Protein AF-A0A7K2M868-F1 (afdb_monomer)

Structure (mmCIF, N/CA/C/O backbone):
data_AF-A0A7K2M868-F1
#
_entry.id   AF-A0A7K2M868-F1
#
loop_
_atom_site.group_PDB
_atom_site.id
_atom_site.type_symbol
_atom_site.label_atom_id
_atom_site.label_alt_id
_atom_site.label_comp_id
_atom_site.label_asym_id
_atom_site.label_entity_id
_atom_site.label_seq_id
_atom_site.pdbx_PDB_ins_code
_atom_site.Cartn_x
_atom_site.Cartn_y
_atom_site.Cartn_z
_atom_site.occupancy
_atom_site.B_iso_or_equiv
_atom_site.auth_seq_id
_atom_site.auth_comp_id
_atom_site.auth_asym_id
_atom_site.auth_atom_id
_atom_site.pdbx_PDB_model_num
ATOM 1 N N . MET A 1 1 ? -12.057 3.511 -2.317 1.00 93.25 1 MET A N 1
ATOM 2 C CA . MET A 1 1 ? -11.002 4.529 -2.096 1.00 93.25 1 MET A CA 1
ATOM 3 C C . MET A 1 1 ? -10.159 4.745 -3.357 1.00 93.25 1 MET A C 1
ATOM 5 O O . MET A 1 1 ? -10.372 4.050 -4.340 1.00 93.25 1 MET A O 1
ATOM 9 N N . ARG A 1 2 ? -9.236 5.723 -3.380 1.00 95.31 2 ARG A N 1
ATOM 10 C CA . ARG A 1 2 ? -8.207 5.829 -4.441 1.00 95.31 2 ARG A CA 1
ATOM 11 C C . ARG A 1 2 ? -6.924 5.140 -3.981 1.00 95.31 2 ARG A C 1
ATOM 13 O O . ARG A 1 2 ? -6.560 5.336 -2.825 1.00 95.31 2 ARG A O 1
ATOM 20 N N . ALA A 1 3 ? -6.250 4.414 -4.864 1.00 96.62 3 ALA A N 1
ATOM 21 C CA . ALA A 1 3 ? -5.005 3.710 -4.561 1.00 96.62 3 ALA A CA 1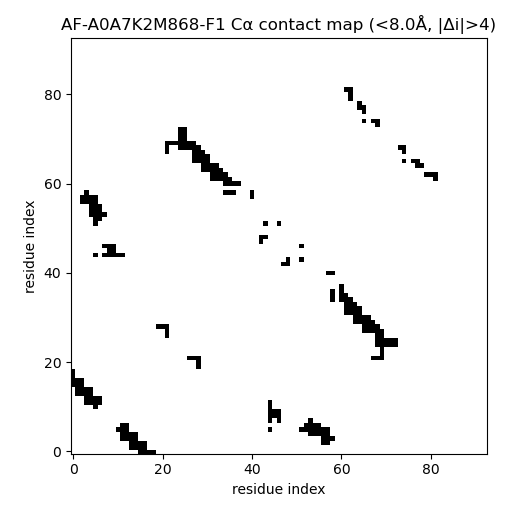
ATOM 22 C C . ALA A 1 3 ? -4.053 3.719 -5.767 1.00 96.62 3 ALA A C 1
ATOM 24 O O . ALA A 1 3 ? -4.505 3.849 -6.902 1.00 96.62 3 ALA A O 1
ATOM 25 N N . LEU A 1 4 ? -2.747 3.605 -5.510 1.00 97.25 4 LEU A N 1
ATOM 26 C CA . LEU A 1 4 ? -1.740 3.388 -6.548 1.00 97.25 4 LEU A CA 1
ATOM 27 C C . LEU A 1 4 ? -1.758 1.907 -6.934 1.00 97.25 4 LEU A C 1
ATOM 29 O O . LEU A 1 4 ? -1.502 1.064 -6.076 1.00 97.25 4 LEU A O 1
ATOM 33 N N . THR A 1 5 ? -2.064 1.608 -8.191 1.00 97.56 5 THR A N 1
ATOM 34 C CA . THR A 1 5 ? -2.171 0.252 -8.731 1.00 97.56 5 THR A CA 1
ATOM 35 C C . THR A 1 5 ? -1.004 -0.069 -9.655 1.00 97.56 5 THR A C 1
ATOM 37 O O . THR A 1 5 ? -0.499 0.802 -10.370 1.00 97.56 5 THR A O 1
ATOM 40 N N . TRP A 1 6 ? -0.574 -1.329 -9.641 1.00 97.31 6 TRP A N 1
ATOM 41 C CA . TRP A 1 6 ? 0.379 -1.881 -10.594 1.00 97.31 6 TRP A CA 1
ATOM 42 C C . TRP A 1 6 ? -0.363 -2.449 -11.802 1.00 97.31 6 TRP A C 1
ATOM 44 O O . TRP A 1 6 ? -1.225 -3.310 -11.656 1.00 97.31 6 TRP A O 1
ATOM 54 N N . ASN A 1 7 ? -0.017 -1.997 -13.004 1.00 97.00 7 ASN A N 1
ATOM 55 C CA . ASN A 1 7 ? -0.661 -2.405 -14.256 1.00 97.00 7 ASN A CA 1
ATOM 56 C C . ASN A 1 7 ? 0.275 -3.163 -15.207 1.00 97.00 7 ASN A C 1
ATOM 58 O O . ASN A 1 7 ? -0.122 -3.570 -16.305 1.00 97.00 7 ASN A O 1
ATOM 62 N N . GLY A 1 8 ? 1.512 -3.382 -14.781 1.00 95.44 8 GLY A N 1
ATOM 63 C CA . GLY A 1 8 ? 2.562 -3.998 -15.570 1.00 95.44 8 GLY A CA 1
ATOM 64 C C . GLY A 1 8 ? 3.916 -3.398 -15.226 1.00 95.44 8 GLY A C 1
ATOM 65 O O . GLY A 1 8 ? 4.025 -2.449 -14.449 1.00 95.44 8 GLY A O 1
ATOM 66 N N . VAL A 1 9 ? 4.969 -3.954 -15.820 1.00 96.38 9 VAL A N 1
ATOM 67 C CA . VAL A 1 9 ? 6.337 -3.463 -15.616 1.00 96.38 9 VAL A CA 1
ATOM 68 C C . VAL A 1 9 ? 6.413 -1.977 -15.974 1.00 96.38 9 VAL A C 1
ATOM 70 O O . VAL A 1 9 ? 6.140 -1.600 -17.111 1.00 96.38 9 VAL A O 1
ATOM 73 N N . ASN A 1 10 ? 6.811 -1.153 -15.001 1.00 96.00 10 ASN A N 1
ATOM 74 C CA . ASN A 1 10 ? 6.878 0.311 -15.094 1.00 96.00 10 ASN A CA 1
ATOM 75 C C . ASN A 1 10 ? 5.547 1.022 -15.418 1.00 96.00 10 ASN A C 1
ATOM 77 O O . ASN A 1 10 ? 5.570 2.182 -15.826 1.00 96.00 10 ASN A O 1
ATOM 81 N N . ASP A 1 11 ? 4.403 0.366 -15.215 1.00 97.38 11 ASP A N 1
ATOM 82 C CA . ASP A 1 11 ? 3.075 0.949 -15.414 1.00 97.38 11 ASP A CA 1
ATOM 83 C C . ASP A 1 11 ? 2.339 1.046 -14.073 1.00 97.38 11 ASP A C 1
ATOM 85 O O . ASP A 1 11 ? 1.918 0.040 -13.495 1.00 97.38 11 ASP A O 1
ATOM 89 N N . LEU A 1 12 ? 2.214 2.276 -13.570 1.00 97.00 12 LEU A N 1
ATOM 90 C CA . LEU A 1 12 ? 1.508 2.596 -12.336 1.00 97.00 12 LEU A CA 1
ATOM 91 C C . LEU A 1 12 ? 0.432 3.639 -12.608 1.00 97.00 12 LEU A C 1
ATOM 93 O O . LEU A 1 12 ? 0.693 4.656 -13.252 1.00 97.00 12 LEU A O 1
ATOM 97 N N . THR A 1 13 ? -0.761 3.439 -12.058 1.00 97.38 13 THR A N 1
ATOM 98 C CA . THR A 1 13 ? -1.865 4.401 -12.180 1.00 97.38 13 THR A CA 1
ATOM 99 C C . THR A 1 13 ? -2.546 4.603 -10.831 1.00 97.38 13 THR A C 1
ATOM 101 O O . THR A 1 13 ? -2.495 3.749 -9.956 1.00 97.38 13 THR A O 1
ATOM 104 N N . VAL A 1 14 ? -3.155 5.770 -10.613 1.00 97.50 14 VAL A N 1
ATOM 105 C CA . VAL A 1 14 ? -4.028 5.975 -9.451 1.00 97.50 14 VAL A CA 1
ATOM 106 C C . VAL A 1 14 ? -5.457 5.654 -9.857 1.00 97.50 14 VAL A C 1
ATOM 108 O O . VAL A 1 14 ? -6.066 6.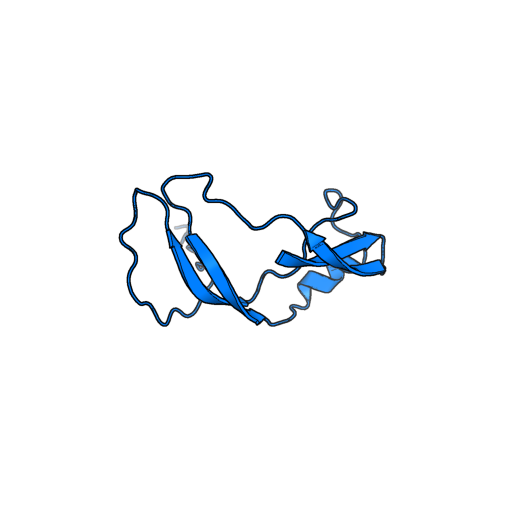388 -10.636 1.00 97.50 14 VAL A O 1
ATOM 111 N N . GLU A 1 15 ? -6.008 4.588 -9.292 1.00 97.06 15 GLU A N 1
ATOM 112 C CA . GLU A 1 15 ? -7.329 4.065 -9.638 1.00 97.06 15 GLU A CA 1
ATOM 113 C C . GLU A 1 15 ? -8.296 4.121 -8.452 1.00 97.06 15 GLU A C 1
ATOM 115 O O . GLU A 1 15 ? -7.900 4.301 -7.296 1.00 97.06 15 GLU A O 1
ATOM 120 N N . ARG A 1 16 ? -9.599 3.993 -8.735 1.00 97.19 16 ARG A N 1
ATOM 121 C CA . ARG A 1 16 ? -10.609 3.764 -7.694 1.00 97.19 16 ARG A CA 1
ATOM 122 C C . ARG A 1 16 ? -10.736 2.266 -7.44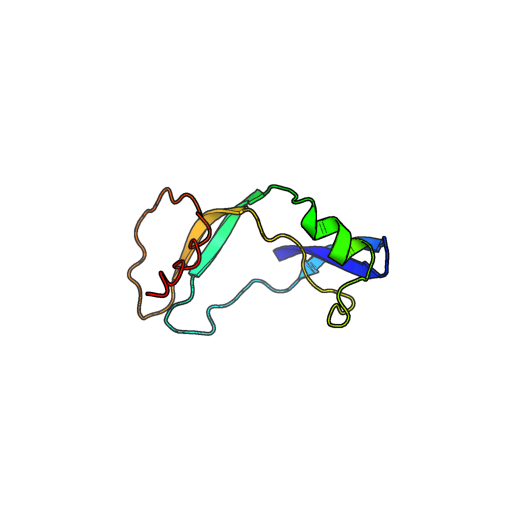8 1.00 97.19 16 ARG A C 1
ATOM 124 O O . ARG A 1 16 ? -11.128 1.533 -8.344 1.00 97.19 16 ARG A O 1
ATOM 131 N N . VAL A 1 17 ? -10.497 1.861 -6.210 1.00 94.56 17 VAL A N 1
ATOM 132 C CA . VAL A 1 17 ? -10.666 0.488 -5.719 1.00 94.56 17 VAL A CA 1
ATOM 133 C C . VAL A 1 17 ? -11.754 0.454 -4.638 1.00 94.56 17 VAL A C 1
ATOM 135 O O . VAL A 1 17 ? -12.084 1.514 -4.088 1.00 94.56 17 VAL A O 1
ATOM 138 N N . PRO A 1 18 ? -12.342 -0.709 -4.309 1.00 95.38 18 PRO A N 1
ATOM 139 C CA . PRO A 1 18 ? -13.258 -0.832 -3.175 1.00 95.38 18 PRO A CA 1
ATOM 140 C C . PRO A 1 18 ? -12.643 -0.308 -1.869 1.00 95.38 18 PRO A C 1
ATOM 142 O O . PRO A 1 18 ? -11.423 -0.303 -1.698 1.00 95.38 18 PRO A O 1
ATOM 145 N N . ASP A 1 19 ? -13.477 0.189 -0.959 1.00 94.00 19 ASP A N 1
ATOM 146 C CA . ASP A 1 19 ? -13.006 0.525 0.387 1.00 94.00 19 ASP A CA 1
ATOM 147 C C . ASP A 1 19 ? -12.646 -0.763 1.154 1.00 94.00 19 ASP A C 1
ATOM 149 O O . ASP A 1 19 ? -13.313 -1.785 0.963 1.00 94.00 19 ASP A O 1
ATOM 153 N N . PRO A 1 20 ? -11.590 -0.745 1.990 1.00 94.31 20 PRO A N 1
ATOM 154 C CA . PRO A 1 20 ? -11.196 -1.912 2.767 1.00 94.31 20 PRO A CA 1
ATOM 155 C C . PRO A 1 20 ? -12.287 -2.270 3.776 1.00 94.31 20 PRO A C 1
ATOM 157 O O . PRO A 1 20 ? -13.020 -1.406 4.256 1.00 94.31 20 PRO A O 1
ATOM 160 N N . GLN A 1 21 ? -12.366 -3.550 4.119 1.00 94.81 21 GLN A N 1
ATOM 161 C CA . GLN A 1 21 ? -13.306 -4.076 5.103 1.00 94.81 21 GLN A CA 1
ATOM 162 C C . GLN A 1 21 ? -12.547 -4.897 6.141 1.00 94.81 21 GLN A C 1
ATOM 164 O O . GLN A 1 21 ? -11.530 -5.516 5.828 1.00 94.81 21 GLN A O 1
ATOM 169 N N . ILE A 1 22 ? -13.043 -4.911 7.377 1.00 93.75 22 ILE A N 1
ATOM 170 C CA . ILE A 1 22 ? -12.535 -5.808 8.413 1.00 93.75 22 ILE A CA 1
ATOM 171 C C . ILE A 1 22 ? -12.900 -7.244 8.029 1.00 93.75 22 ILE A C 1
ATOM 173 O O . ILE A 1 22 ? -14.079 -7.583 7.928 1.00 93.75 22 ILE A O 1
ATOM 177 N N . ILE A 1 23 ? -11.891 -8.095 7.839 1.00 95.00 23 ILE A N 1
ATOM 178 C CA . ILE A 1 23 ? -12.085 -9.514 7.506 1.00 95.00 23 ILE A CA 1
ATOM 179 C C . ILE A 1 23 ? -11.949 -10.355 8.775 1.00 95.00 23 ILE A C 1
ATOM 181 O O . ILE A 1 23 ? -12.783 -11.213 9.068 1.00 95.00 23 ILE A O 1
ATOM 185 N N . ASN A 1 24 ? -10.913 -10.082 9.567 1.00 94.75 24 ASN A N 1
ATOM 186 C CA . ASN A 1 24 ? -10.601 -10.811 10.785 1.00 94.75 24 ASN A CA 1
ATOM 187 C C . ASN A 1 24 ? -10.855 -9.954 12.020 1.00 94.75 24 ASN A C 1
ATOM 189 O O . ASN A 1 24 ? -10.719 -8.733 12.028 1.00 94.75 24 ASN A O 1
ATOM 193 N N . ARG A 1 25 ? -11.135 -10.617 13.144 1.00 92.44 25 ARG A N 1
ATOM 194 C CA . ARG A 1 25 ? -11.438 -9.938 14.415 1.00 92.44 25 ARG A CA 1
ATOM 195 C C . ARG A 1 25 ? -10.300 -9.057 14.939 1.00 92.44 25 ARG A C 1
ATOM 197 O O . ARG A 1 25 ? -10.556 -8.234 15.815 1.00 92.44 25 ARG A O 1
ATOM 204 N N . GLN A 1 26 ? -9.068 -9.265 14.478 1.00 92.56 26 GLN A N 1
ATOM 205 C CA . GLN A 1 26 ? -7.867 -8.562 14.944 1.00 92.56 26 GLN A CA 1
ATOM 206 C C . GLN A 1 26 ? -7.420 -7.425 14.020 1.00 92.56 26 GLN A C 1
ATOM 208 O O . GLN A 1 26 ? -6.470 -6.728 14.381 1.00 92.56 26 GLN A O 1
ATOM 213 N N . ASP A 1 27 ? -8.079 -7.251 12.873 1.00 92.81 27 ASP A N 1
ATOM 214 C CA . ASP A 1 27 ? -7.691 -6.273 11.860 1.00 92.81 27 ASP A CA 1
ATOM 215 C C . ASP A 1 27 ? -7.954 -4.838 12.331 1.00 92.81 27 ASP A C 1
ATOM 217 O O . ASP A 1 27 ? -8.719 -4.584 13.268 1.00 92.81 27 ASP A O 1
ATOM 221 N N . ALA A 1 28 ? -7.326 -3.889 11.646 1.00 93.06 28 ALA A N 1
ATOM 222 C CA . ALA A 1 28 ? -7.629 -2.474 11.760 1.00 93.06 28 ALA A CA 1
ATOM 223 C C . ALA A 1 28 ? -7.595 -1.833 10.372 1.00 93.06 28 ALA A C 1
ATOM 225 O O . ALA A 1 28 ? -6.718 -2.137 9.562 1.00 93.06 28 ALA A O 1
ATOM 226 N N . ILE A 1 29 ? -8.529 -0.920 10.120 1.00 94.50 29 ILE A N 1
ATOM 227 C CA . ILE A 1 29 ? -8.516 -0.053 8.944 1.00 94.50 29 ILE A CA 1
ATOM 228 C C . ILE A 1 29 ? -7.884 1.272 9.351 1.00 94.50 29 ILE A C 1
ATOM 230 O O . ILE A 1 29 ? -8.305 1.913 10.316 1.00 94.50 29 ILE A O 1
ATOM 234 N N . VAL A 1 30 ? -6.880 1.695 8.585 1.00 94.25 30 VAL A N 1
ATOM 235 C CA . VAL A 1 30 ? -6.148 2.944 8.804 1.00 94.25 30 VAL A CA 1
ATOM 236 C C . VAL A 1 30 ? -6.512 3.945 7.715 1.00 94.25 30 VAL A C 1
ATOM 238 O O . VAL A 1 30 ? -6.356 3.673 6.524 1.00 94.25 30 VAL A O 1
ATOM 241 N N . LYS A 1 31 ? -6.933 5.148 8.112 1.00 94.75 31 LYS A N 1
ATOM 242 C CA . LYS A 1 31 ? -7.025 6.297 7.212 1.00 94.75 31 LYS A CA 1
ATOM 243 C C . LYS A 1 31 ? -5.634 6.892 7.021 1.00 94.75 31 LYS A C 1
ATOM 245 O O . LYS A 1 31 ? -5.168 7.690 7.836 1.00 94.75 31 LYS A O 1
ATOM 250 N N . VAL A 1 32 ? -4.982 6.504 5.931 1.00 93.94 32 VAL A N 1
ATOM 251 C CA . VAL A 1 32 ? -3.626 6.952 5.589 1.00 93.94 32 VAL A CA 1
ATOM 252 C C . VAL A 1 32 ? -3.575 8.478 5.423 1.00 93.94 32 VAL A C 1
ATOM 254 O O . VAL A 1 32 ? -4.385 9.069 4.707 1.00 93.94 32 VAL A O 1
ATOM 257 N N . ARG A 1 33 ? -2.611 9.118 6.095 1.00 93.81 33 ARG A N 1
ATOM 258 C CA . ARG A 1 33 ? -2.311 10.559 6.010 1.00 93.81 33 ARG A CA 1
ATOM 259 C C . ARG A 1 33 ? -1.010 10.828 5.274 1.00 93.81 33 ARG A C 1
ATOM 261 O O . ARG A 1 33 ? -0.928 11.786 4.514 1.00 93.81 33 ARG A O 1
ATOM 268 N N . LEU A 1 34 ? -0.012 9.988 5.523 1.00 93.62 34 LEU A N 1
ATOM 269 C CA . LEU A 1 34 ? 1.323 10.075 4.950 1.00 93.62 34 LEU A CA 1
ATOM 270 C C . LEU A 1 34 ? 1.754 8.683 4.497 1.00 93.62 34 LEU A C 1
ATOM 272 O O . LEU A 1 34 ? 1.430 7.690 5.146 1.00 93.62 34 LEU A O 1
ATOM 276 N N . SER A 1 35 ? 2.516 8.631 3.412 1.00 94.38 35 SER A N 1
ATOM 277 C CA . SER A 1 35 ? 3.164 7.419 2.921 1.00 94.38 35 SER A CA 1
ATOM 278 C C . SER A 1 35 ? 4.574 7.771 2.470 1.00 94.38 35 SER A C 1
ATOM 280 O O . SER A 1 35 ? 4.791 8.869 1.952 1.00 94.38 35 SER A O 1
ATOM 282 N N . SER A 1 36 ? 5.520 6.859 2.659 1.00 94.69 36 SER A N 1
ATOM 283 C CA . SER A 1 36 ? 6.840 6.926 2.032 1.00 94.69 36 SER A CA 1
ATOM 284 C C . SER A 1 36 ? 6.953 5.901 0.908 1.00 94.69 36 SER A C 1
ATOM 286 O O . SER A 1 36 ? 6.051 5.087 0.699 1.00 94.69 36 SER A O 1
ATOM 288 N N . VAL A 1 37 ? 8.048 6.005 0.158 1.00 93.88 37 VAL A N 1
ATOM 289 C CA . VAL A 1 37 ? 8.452 5.046 -0.868 1.00 93.88 37 VAL A CA 1
ATOM 290 C C . VAL A 1 37 ? 9.736 4.386 -0.394 1.00 93.88 37 VAL A C 1
ATOM 292 O O . VAL A 1 37 ? 10.667 5.068 0.044 1.00 93.88 37 VAL A O 1
ATOM 295 N N . CYS A 1 38 ? 9.796 3.071 -0.535 1.00 94.56 38 CYS A N 1
ATOM 296 C CA . CYS A 1 38 ? 10.951 2.266 -0.198 1.00 94.56 38 CYS A CA 1
ATOM 297 C C . CYS A 1 38 ? 11.70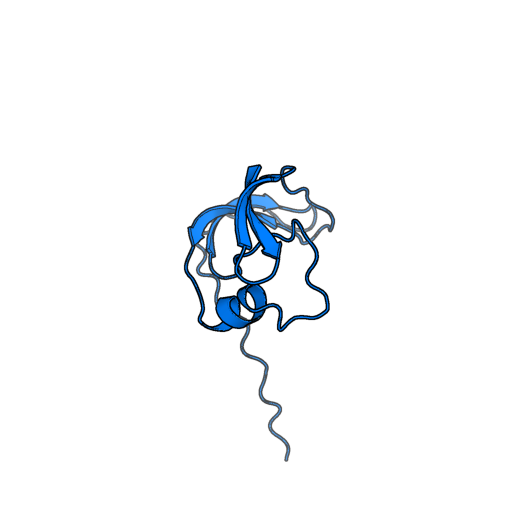0 1.868 -1.473 1.00 94.56 38 CYS A C 1
ATOM 299 O O . CYS A 1 38 ? 11.100 1.634 -2.519 1.00 94.56 38 CYS A O 1
ATOM 301 N N . GLY A 1 39 ? 13.015 1.654 -1.382 1.00 95.38 39 GLY A N 1
ATOM 302 C CA . GLY A 1 39 ? 13.770 1.053 -2.490 1.00 95.38 39 GLY A CA 1
ATOM 303 C C . GLY A 1 39 ? 13.223 -0.319 -2.910 1.00 95.38 39 GLY A C 1
ATOM 304 O O . GLY A 1 39 ? 13.336 -0.695 -4.073 1.00 95.38 39 GLY A O 1
ATOM 305 N N . SER A 1 40 ? 12.567 -1.043 -1.994 1.00 93.94 40 SER A N 1
ATOM 306 C CA . SER A 1 40 ? 11.949 -2.334 -2.308 1.00 93.94 40 SER A CA 1
ATOM 307 C C . SER A 1 40 ? 10.736 -2.235 -3.240 1.00 93.94 40 SER A C 1
ATOM 309 O O . SER A 1 40 ? 10.452 -3.201 -3.948 1.00 93.94 40 SER A O 1
ATOM 311 N N . ASP A 1 41 ? 10.087 -1.068 -3.336 1.00 95.00 41 ASP A N 1
ATOM 312 C CA . ASP A 1 41 ? 8.995 -0.847 -4.291 1.00 95.00 41 ASP A CA 1
ATOM 313 C C . ASP A 1 41 ? 9.490 -0.969 -5.741 1.00 95.00 41 ASP A C 1
ATOM 315 O O . ASP A 1 41 ? 8.750 -1.427 -6.610 1.00 95.00 41 ASP A O 1
ATOM 319 N N . LEU A 1 42 ? 10.772 -0.673 -6.009 1.00 95.62 42 LEU A N 1
ATOM 320 C CA . LEU A 1 42 ? 11.376 -0.843 -7.337 1.00 95.62 42 LEU A CA 1
ATOM 321 C C . LEU A 1 42 ? 11.346 -2.301 -7.812 1.00 95.62 42 LEU A C 1
ATOM 323 O O . LEU A 1 42 ? 11.219 -2.548 -9.011 1.00 95.62 42 LEU A O 1
ATOM 327 N N . HIS A 1 43 ? 11.422 -3.272 -6.897 1.00 94.31 43 HIS A N 1
ATOM 328 C CA . HIS A 1 43 ? 11.306 -4.683 -7.262 1.00 94.31 43 HIS A CA 1
ATOM 329 C C . HIS A 1 43 ? 9.890 -5.034 -7.740 1.00 94.31 43 HIS A C 1
ATOM 331 O O . HIS A 1 43 ? 9.744 -5.840 -8.658 1.00 94.31 43 HIS A O 1
ATOM 337 N N . LEU A 1 44 ? 8.858 -4.407 -7.165 1.00 94.44 44 LEU A N 1
ATOM 338 C CA . LEU A 1 44 ? 7.467 -4.579 -7.597 1.00 94.44 44 LEU A CA 1
ATOM 339 C C . LEU A 1 44 ? 7.243 -3.903 -8.952 1.00 94.44 44 LEU A C 1
ATOM 341 O O . LEU A 1 44 ? 6.771 -4.535 -9.893 1.00 94.44 44 LEU A O 1
ATOM 345 N N . ILE A 1 45 ? 7.672 -2.645 -9.078 1.00 95.19 45 ILE A N 1
ATOM 346 C CA . ILE A 1 45 ? 7.534 -1.850 -10.306 1.00 95.19 45 ILE A CA 1
ATOM 347 C C . ILE A 1 45 ? 8.246 -2.529 -11.483 1.00 95.19 45 ILE A C 1
ATOM 349 O O . ILE A 1 45 ? 7.692 -2.596 -12.580 1.00 95.19 45 ILE A O 1
ATOM 353 N N . GLY A 1 46 ? 9.435 -3.090 -11.244 1.00 94.69 46 GLY A N 1
ATOM 354 C CA . GLY A 1 46 ? 10.217 -3.825 -12.239 1.00 94.69 46 GLY A CA 1
ATOM 355 C C . GLY A 1 46 ? 9.696 -5.228 -12.574 1.00 94.69 46 GLY A C 1
ATOM 356 O O . GLY A 1 46 ? 10.279 -5.887 -13.431 1.00 94.69 46 GLY A O 1
ATOM 357 N N . GLY A 1 47 ? 8.627 -5.702 -11.922 1.00 92.75 47 GLY A N 1
ATOM 358 C CA . GLY A 1 47 ? 8.039 -7.022 -12.177 1.00 92.75 47 GLY A CA 1
ATOM 359 C C . GLY A 1 47 ? 8.870 -8.200 -11.661 1.00 92.75 47 GLY A C 1
ATOM 360 O O . GLY A 1 47 ? 8.734 -9.313 -12.159 1.00 92.75 47 GLY A O 1
ATOM 361 N N . TYR A 1 48 ? 9.730 -7.984 -10.663 1.00 93.62 48 TYR A N 1
ATOM 362 C CA . TYR A 1 48 ? 10.559 -9.045 -10.075 1.00 93.62 48 TYR A CA 1
ATOM 363 C C . TYR A 1 48 ? 9.804 -9.919 -9.065 1.00 93.62 48 TYR A C 1
ATOM 365 O O . TYR A 1 48 ? 10.373 -10.871 -8.534 1.00 93.62 48 TYR A O 1
ATOM 373 N N . MET A 1 49 ? 8.540 -9.595 -8.783 1.00 90.12 49 MET A N 1
ATOM 374 C CA . MET A 1 49 ? 7.665 -10.345 -7.890 1.00 90.12 49 MET A CA 1
ATOM 375 C C . MET A 1 49 ? 6.666 -11.160 -8.728 1.00 90.12 49 MET A C 1
ATOM 377 O O . MET A 1 49 ? 5.704 -10.583 -9.229 1.00 90.12 49 MET A O 1
ATOM 381 N N . PRO A 1 50 ? 6.856 -12.487 -8.883 1.00 89.00 50 PRO A N 1
ATOM 382 C CA . PRO A 1 50 ? 6.054 -13.300 -9.806 1.00 89.00 50 PRO A CA 1
ATOM 383 C C . PRO A 1 50 ? 4.558 -13.348 -9.486 1.00 89.00 50 PRO A C 1
ATOM 385 O O . PRO A 1 50 ? 3.764 -13.670 -10.359 1.00 89.00 50 PRO A O 1
ATOM 388 N N . ALA A 1 51 ? 4.188 -13.066 -8.236 1.00 91.88 51 ALA A N 1
ATOM 389 C CA . ALA A 1 51 ? 2.807 -13.079 -7.767 1.00 91.88 51 ALA A CA 1
ATOM 390 C C 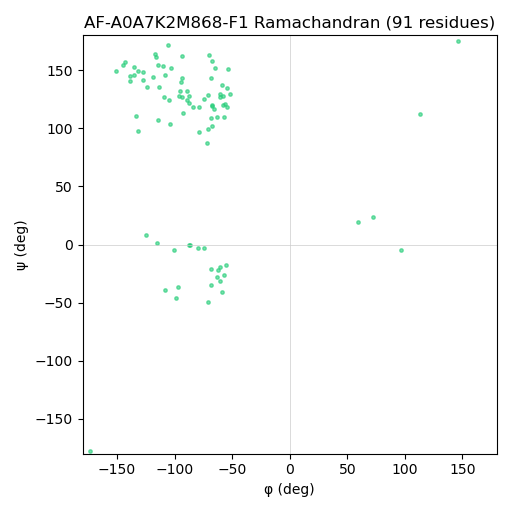. ALA A 1 51 ? 2.067 -11.744 -7.976 1.00 91.88 51 ALA A C 1
ATOM 392 O O . ALA A 1 51 ? 0.915 -11.655 -7.574 1.00 91.88 51 ALA A O 1
ATOM 393 N N . MET A 1 52 ? 2.715 -10.716 -8.540 1.00 93.31 52 MET A N 1
ATOM 394 C CA . MET A 1 52 ? 2.054 -9.437 -8.817 1.00 93.31 52 MET A CA 1
ATOM 395 C C . MET A 1 52 ? 1.061 -9.580 -9.967 1.00 93.31 52 MET A C 1
ATOM 397 O O . MET A 1 52 ? 1.415 -10.032 -11.059 1.00 93.31 52 MET A O 1
ATOM 401 N N . GLU A 1 53 ? -0.160 -9.121 -9.736 1.00 94.69 53 GLU A N 1
ATOM 402 C CA . GLU A 1 53 ? -1.239 -9.104 -10.711 1.00 94.69 53 GLU A CA 1
ATOM 403 C C . GLU A 1 53 ? -1.633 -7.669 -11.069 1.00 94.69 53 GLU A C 1
ATOM 405 O O . GLU A 1 53 ? -1.450 -6.714 -10.309 1.00 94.69 53 GLU A O 1
ATOM 410 N N . ARG A 1 54 ? -2.187 -7.499 -12.275 1.00 95.62 54 ARG A N 1
ATOM 411 C CA . ARG A 1 54 ? -2.737 -6.209 -12.701 1.00 95.62 54 ARG A CA 1
ATOM 412 C C . ARG A 1 54 ? -3.818 -5.766 -11.711 1.00 95.62 54 ARG A C 1
ATOM 414 O O . ARG A 1 54 ? -4.789 -6.486 -11.503 1.00 95.62 54 ARG A O 1
ATOM 421 N N . GLY A 1 55 ? -3.691 -4.544 -11.209 1.00 94.94 55 GLY A N 1
ATOM 422 C CA . GLY A 1 55 ? -4.605 -3.947 -10.241 1.00 94.94 55 GLY A CA 1
ATOM 423 C C . GLY A 1 55 ? -4.132 -4.058 -8.791 1.00 94.94 55 GLY A C 1
ATOM 424 O O . GLY A 1 55 ? -4.764 -3.458 -7.921 1.00 94.94 55 GLY A O 1
ATOM 425 N N . ASP A 1 56 ? -3.023 -4.755 -8.520 1.00 96.50 56 ASP A N 1
ATOM 426 C CA . ASP A 1 56 ? -2.460 -4.835 -7.172 1.00 96.50 56 ASP A CA 1
ATOM 427 C C . ASP A 1 56 ? -2.116 -3.451 -6.627 1.00 96.50 56 ASP A C 1
ATOM 429 O O . ASP A 1 56 ? -1.548 -2.609 -7.323 1.00 96.50 56 ASP A O 1
ATOM 433 N N . VAL A 1 57 ? -2.449 -3.219 -5.357 1.00 96.19 57 VAL A N 1
ATOM 434 C CA . VAL A 1 57 ? -2.220 -1.939 -4.681 1.00 96.19 57 VAL A CA 1
ATOM 435 C C . VAL A 1 57 ? -0.827 -1.906 -4.057 1.00 96.19 57 VAL A C 1
ATOM 437 O O . VAL A 1 57 ? -0.464 -2.785 -3.277 1.00 96.19 57 VAL A O 1
ATOM 440 N N . LEU A 1 58 ? -0.062 -0.854 -4.357 1.00 95.12 58 LEU A N 1
ATOM 441 C CA . LEU A 1 58 ? 1.269 -0.627 -3.790 1.00 95.12 58 LEU A CA 1
ATOM 442 C C . LEU A 1 58 ? 1.218 0.269 -2.547 1.00 95.12 58 LEU A C 1
ATOM 444 O O . LEU A 1 58 ? 0.286 1.048 -2.341 1.00 95.12 58 LEU A O 1
ATOM 448 N N . GLY A 1 59 ? 2.304 0.213 -1.774 1.00 92.19 59 GLY A N 1
ATOM 449 C CA . GLY A 1 59 ? 2.533 1.038 -0.594 1.00 92.19 59 GLY A CA 1
ATOM 450 C C . GLY A 1 59 ? 2.545 0.199 0.677 1.00 92.19 59 GLY A C 1
ATOM 451 O O . GLY A 1 59 ? 1.527 -0.341 1.101 1.00 92.19 59 GLY A O 1
ATOM 452 N N . HIS A 1 60 ? 3.714 0.102 1.306 1.00 94.25 60 HIS A N 1
ATOM 453 C CA . HIS A 1 60 ? 3.900 -0.677 2.535 1.00 94.25 60 HIS A CA 1
ATOM 454 C C . HIS A 1 60 ? 4.500 0.142 3.688 1.00 94.25 60 HIS A C 1
ATOM 456 O O . HIS A 1 60 ? 4.846 -0.415 4.732 1.00 94.25 60 HIS A O 1
ATOM 462 N N . GLU A 1 61 ? 4.616 1.460 3.510 1.00 94.56 61 GLU A N 1
ATOM 463 C CA . GLU A 1 61 ? 5.145 2.391 4.503 1.00 94.56 61 GLU A CA 1
ATOM 464 C C . GLU A 1 61 ? 4.205 3.589 4.649 1.00 94.56 61 GLU A C 1
ATOM 466 O O . GLU A 1 61 ? 4.249 4.530 3.859 1.00 94.56 61 GLU A O 1
ATOM 471 N N . PHE A 1 62 ? 3.337 3.561 5.659 1.00 95.38 62 PHE A N 1
ATOM 472 C CA . PHE A 1 62 ? 2.344 4.612 5.865 1.00 95.38 62 PHE A CA 1
ATOM 473 C C . PHE A 1 62 ? 2.102 4.934 7.338 1.00 95.38 62 PHE A C 1
ATOM 475 O O . PHE A 1 62 ? 2.329 4.123 8.237 1.00 95.38 62 PHE A O 1
ATOM 482 N N . LEU A 1 63 ? 1.608 6.151 7.561 1.00 93.75 63 LEU A N 1
ATOM 483 C CA . LEU A 1 63 ? 1.137 6.668 8.841 1.00 93.75 63 LEU A CA 1
ATOM 484 C C . LEU A 1 63 ? -0.275 7.224 8.662 1.00 93.75 63 LEU A C 1
ATOM 486 O O . LEU A 1 63 ? -0.587 7.865 7.651 1.00 93.75 63 LEU A O 1
ATOM 490 N N . GLY A 1 64 ? -1.132 7.004 9.652 1.00 93.06 64 GLY A N 1
ATOM 491 C CA . GLY A 1 64 ? -2.515 7.446 9.595 1.00 93.06 64 GLY A CA 1
ATOM 492 C C . GLY A 1 64 ? -3.274 7.219 10.891 1.00 93.06 64 GLY A C 1
ATOM 493 O O . GLY A 1 64 ? -2.719 6.731 11.872 1.00 93.06 64 GLY A O 1
ATOM 494 N N . ASP A 1 65 ? -4.552 7.575 10.855 1.00 93.19 65 ASP A N 1
ATOM 495 C CA . ASP A 1 65 ? -5.462 7.455 11.991 1.00 93.19 65 ASP A CA 1
ATOM 496 C C . ASP A 1 65 ? -6.211 6.117 11.914 1.00 93.19 65 ASP A C 1
ATOM 498 O O . ASP A 1 65 ? -6.597 5.686 10.823 1.00 93.19 65 ASP A O 1
ATOM 502 N N . ILE A 1 66 ? -6.464 5.468 13.051 1.00 92.94 66 ILE A N 1
ATOM 503 C CA . ILE A 1 66 ? -7.330 4.281 13.099 1.00 92.94 66 ILE A CA 1
ATOM 504 C C . ILE A 1 66 ? -8.769 4.707 12.777 1.00 92.94 66 ILE A C 1
ATOM 506 O O . ILE A 1 66 ? -9.343 5.534 13.480 1.00 92.94 66 ILE A O 1
ATOM 510 N N . ALA A 1 67 ? -9.341 4.148 11.711 1.00 91.38 67 ALA A N 1
ATOM 511 C CA . ALA A 1 67 ? -10.709 4.425 11.272 1.00 91.38 67 ALA A CA 1
ATOM 512 C C . ALA A 1 67 ? -11.704 3.366 11.768 1.00 91.38 67 ALA A C 1
ATOM 514 O O . ALA A 1 67 ? -12.830 3.701 12.123 1.00 91.38 67 ALA A O 1
ATOM 515 N N . GLU A 1 68 ? -11.284 2.100 11.810 1.00 92.00 68 GLU A N 1
ATOM 516 C CA . GLU A 1 68 ? -12.096 0.970 12.271 1.00 92.00 68 GLU A CA 1
ATOM 517 C C . GLU A 1 68 ? -11.187 -0.117 12.857 1.00 92.00 68 GLU A C 1
ATOM 519 O O . GLU A 1 68 ? -10.044 -0.275 12.421 1.00 92.00 68 GLU A O 1
ATOM 524 N N . VAL A 1 69 ? -11.681 -0.880 13.833 1.00 93.62 69 VAL A N 1
ATOM 525 C CA . VAL A 1 69 ? -10.981 -2.043 14.393 1.00 93.62 69 VAL A CA 1
ATOM 526 C C . VAL A 1 69 ? -11.911 -3.245 14.463 1.00 93.62 69 VAL A C 1
ATOM 528 O O . VAL A 1 69 ? -13.114 -3.105 14.676 1.00 93.62 69 VAL A O 1
ATOM 531 N N . GLY A 1 70 ? -11.342 -4.438 14.323 1.00 92.00 70 GLY A N 1
ATOM 532 C CA . GLY A 1 70 ? -12.085 -5.676 14.481 1.00 92.00 70 GLY A CA 1
ATOM 533 C C . GLY A 1 70 ? -12.553 -5.908 15.917 1.00 92.00 70 GLY A C 1
ATOM 534 O O . GLY A 1 70 ? -11.975 -5.417 16.884 1.00 92.00 70 GLY A O 1
ATOM 535 N N . SER A 1 71 ? -13.593 -6.731 16.053 1.00 90.69 71 SER A N 1
ATOM 536 C CA . SER A 1 71 ? -14.305 -7.000 17.316 1.00 90.69 71 SER A CA 1
ATOM 537 C C . SER A 1 71 ? -13.455 -7.483 18.497 1.00 90.69 71 SER A C 1
ATOM 539 O O . SER A 1 71 ? -13.918 -7.417 19.632 1.00 90.69 71 SER A O 1
ATOM 541 N N . SER A 1 72 ? -12.233 -7.980 18.276 1.00 86.00 72 SER A N 1
ATOM 542 C CA . SER A 1 72 ? -11.342 -8.382 19.378 1.00 86.00 72 SER A CA 1
ATOM 543 C C . SER A 1 72 ? -10.489 -7.235 19.934 1.00 86.00 72 SER A C 1
ATOM 545 O O . SER A 1 72 ? -9.691 -7.448 20.846 1.00 86.00 72 SER A O 1
ATOM 547 N N . ARG A 1 73 ? -10.623 -6.027 19.378 1.00 79.38 73 ARG A N 1
ATOM 548 C CA . ARG A 1 73 ? -9.880 -4.829 19.764 1.00 79.38 73 ARG A CA 1
ATOM 549 C C . ARG A 1 73 ? -10.851 -3.761 20.259 1.00 79.38 73 ARG A C 1
ATOM 551 O O . ARG A 1 73 ? -11.938 -3.593 19.720 1.00 79.38 73 ARG A O 1
ATOM 558 N N . THR A 1 74 ? -10.429 -2.992 21.250 1.00 73.31 74 THR A N 1
ATOM 559 C CA . THR A 1 74 ? -11.036 -1.698 21.560 1.00 73.31 74 THR A CA 1
ATOM 560 C C . THR A 1 74 ? -10.313 -0.629 20.752 1.00 73.31 74 THR A C 1
ATOM 562 O O . THR A 1 74 ? -9.082 -0.611 20.709 1.00 73.31 74 THR A O 1
ATOM 565 N N . ALA A 1 75 ? -11.058 0.247 20.076 1.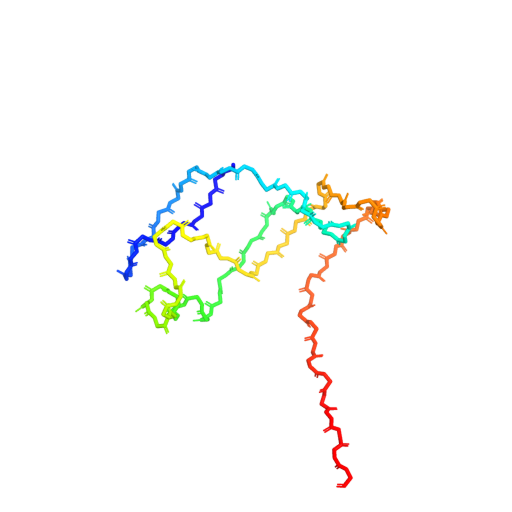00 62.50 75 ALA A N 1
ATOM 566 C CA . ALA A 1 75 ? -10.460 1.381 19.382 1.00 62.50 75 ALA A CA 1
ATOM 567 C C . ALA A 1 75 ? -9.790 2.281 20.431 1.00 62.50 75 ALA A C 1
ATOM 569 O O . ALA A 1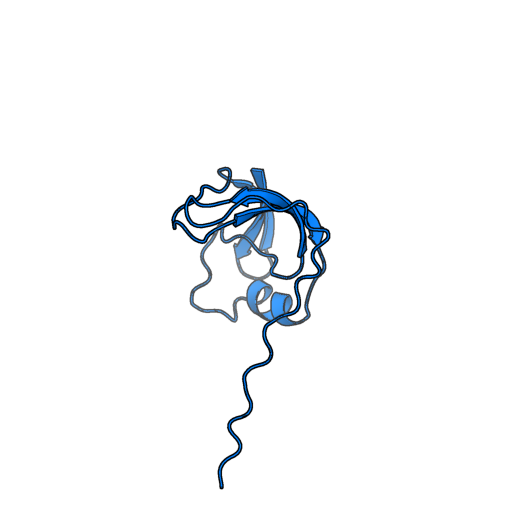 75 ? -10.468 2.889 21.256 1.00 62.50 75 ALA A O 1
ATOM 570 N N . GLN A 1 76 ? -8.458 2.315 20.444 1.00 58.28 76 GLN A N 1
ATOM 571 C CA . GLN A 1 76 ? -7.703 3.286 21.228 1.00 58.28 76 GLN A CA 1
ATOM 572 C C . GLN A 1 76 ? -7.366 4.463 20.318 1.00 58.28 76 GLN A C 1
ATOM 574 O O . GLN A 1 76 ? -6.851 4.259 19.215 1.00 58.28 76 GLN A O 1
ATOM 579 N N . GLU A 1 77 ? -7.607 5.689 20.789 1.00 50.47 77 GLU A N 1
ATOM 580 C CA . GLU A 1 77 ? -6.964 6.859 20.194 1.00 50.47 77 GLU A CA 1
ATOM 581 C C . GLU A 1 77 ? -5.453 6.636 20.278 1.00 50.47 77 GLU A C 1
ATOM 583 O O . GLU A 1 77 ? -4.875 6.569 21.363 1.00 50.47 77 GLU A O 1
ATOM 588 N N . SER A 1 78 ? -4.816 6.398 19.135 1.00 53.66 78 SER A N 1
ATOM 589 C CA . SER A 1 78 ? -3.394 6.089 19.087 1.00 53.66 78 SER A CA 1
ATOM 590 C C . SER A 1 78 ? -2.724 6.918 18.009 1.00 53.66 78 SER A C 1
ATOM 592 O O . SER A 1 78 ? -2.887 6.702 16.812 1.00 53.66 78 SER A O 1
ATOM 594 N N . THR A 1 79 ? -1.901 7.859 18.456 1.00 44.72 79 THR A N 1
ATOM 595 C CA . THR A 1 79 ? -0.805 8.403 17.661 1.00 44.72 79 THR A CA 1
ATOM 596 C C . THR A 1 79 ? 0.259 7.301 17.575 1.00 44.72 79 THR A C 1
ATOM 598 O O . THR A 1 79 ? 1.109 7.171 18.453 1.00 44.72 79 THR A O 1
ATOM 601 N N . GLY A 1 80 ? 0.150 6.412 16.584 1.00 47.84 80 GLY A N 1
ATOM 602 C CA . GLY A 1 80 ? 1.005 5.227 16.452 1.00 47.84 80 GLY A CA 1
ATOM 603 C C . GLY A 1 80 ? 2.059 5.358 15.350 1.00 47.84 80 GLY A C 1
ATOM 604 O O . GLY A 1 80 ? 1.727 5.566 14.188 1.00 47.84 80 GLY A O 1
ATOM 605 N N . VAL A 1 81 ? 3.338 5.176 15.694 1.00 42.59 81 VAL A N 1
ATOM 606 C CA . VAL A 1 81 ? 4.421 4.927 14.725 1.00 42.59 81 VAL A CA 1
ATOM 607 C C . VAL A 1 81 ? 4.438 3.435 14.395 1.00 42.59 81 VAL A C 1
ATOM 609 O O . VAL A 1 81 ? 4.698 2.611 15.273 1.00 42.59 81 VAL A O 1
ATOM 612 N N . VAL A 1 82 ? 4.220 3.076 13.128 1.00 43.59 82 VAL A N 1
ATOM 613 C CA . VAL A 1 82 ? 4.421 1.703 12.645 1.00 43.59 82 VAL A CA 1
ATOM 614 C C . VAL A 1 82 ? 5.926 1.422 12.607 1.00 43.59 82 VAL A C 1
ATOM 616 O O . VAL A 1 82 ? 6.629 1.829 11.687 1.00 43.59 82 VAL A O 1
ATOM 619 N N . ARG A 1 83 ? 6.458 0.731 13.621 1.00 31.28 83 ARG A N 1
ATOM 620 C CA . ARG A 1 83 ? 7.781 0.092 13.535 1.00 31.28 83 ARG A CA 1
ATOM 621 C C . ARG A 1 83 ? 7.583 -1.352 13.095 1.00 31.28 83 ARG A C 1
ATOM 623 O O . ARG A 1 83 ? 6.836 -2.081 13.744 1.00 31.28 83 ARG A O 1
ATOM 630 N N . LYS A 1 84 ? 8.267 -1.787 12.027 1.00 26.16 84 LYS A N 1
ATOM 631 C CA . LYS A 1 84 ? 8.296 -3.215 11.680 1.00 26.16 84 LYS A CA 1
ATOM 632 C C . LYS A 1 84 ? 8.785 -4.018 12.894 1.00 26.16 84 LYS A C 1
ATOM 634 O O . LYS A 1 84 ? 9.782 -3.617 13.505 1.00 26.16 84 LYS A O 1
ATOM 639 N N . PRO A 1 85 ? 8.134 -5.140 13.245 1.00 27.98 85 PRO A N 1
ATOM 640 C CA . PRO A 1 85 ? 8.676 -6.037 14.251 1.00 27.98 85 PRO A CA 1
ATOM 641 C C . PRO A 1 85 ? 10.061 -6.493 13.782 1.00 27.98 85 PRO A C 1
ATOM 643 O O . PRO A 1 85 ? 10.207 -7.067 12.700 1.00 27.98 85 PRO A O 1
ATOM 646 N N . ARG A 1 86 ? 11.101 -6.199 14.572 1.00 31.12 86 ARG A N 1
ATOM 647 C CA . ARG A 1 86 ? 12.415 -6.816 14.368 1.00 31.12 86 ARG A CA 1
ATOM 648 C C . ARG A 1 86 ? 12.218 -8.322 14.527 1.00 31.12 86 ARG A C 1
ATOM 650 O O . ARG A 1 86 ? 11.670 -8.751 15.542 1.00 31.12 86 ARG A O 1
ATOM 657 N N . ARG A 1 87 ? 12.655 -9.121 13.543 1.00 34.09 87 ARG A N 1
ATOM 658 C CA . ARG A 1 87 ? 12.807 -10.568 13.749 1.00 34.09 87 ARG A CA 1
ATOM 659 C C . ARG A 1 87 ? 13.647 -10.753 15.014 1.00 34.09 87 ARG A C 1
ATOM 661 O O . ARG A 1 87 ? 14.694 -10.117 15.140 1.00 34.09 87 ARG A O 1
ATOM 668 N N . ARG A 1 88 ? 13.171 -11.579 15.950 1.00 35.53 88 ARG A N 1
ATOM 669 C CA . ARG A 1 88 ? 14.015 -12.095 17.032 1.00 35.53 88 ARG A CA 1
ATOM 670 C C . ARG A 1 88 ? 15.218 -12.743 16.349 1.00 35.53 88 ARG A C 1
ATOM 672 O O . ARG A 1 88 ? 15.029 -13.648 15.542 1.00 35.53 88 ARG A O 1
ATOM 679 N N . ALA A 1 89 ? 16.416 -12.231 16.605 1.00 38.47 89 ALA A N 1
ATOM 680 C CA . ALA A 1 89 ? 17.612 -13.011 16.355 1.00 38.47 89 ALA A CA 1
ATOM 681 C C . ALA A 1 89 ? 17.553 -14.174 17.350 1.00 38.47 89 ALA A C 1
ATOM 683 O O . ALA A 1 89 ? 17.483 -13.946 18.557 1.00 38.47 89 ALA A O 1
ATOM 684 N N . GLU A 1 90 ? 17.456 -15.397 16.843 1.00 37.28 90 GLU A N 1
ATOM 685 C CA . GLU A 1 90 ? 17.730 -16.584 17.641 1.00 37.28 90 GLU A CA 1
ATOM 686 C C . GLU A 1 90 ? 19.236 -16.574 17.921 1.00 37.28 90 GLU A C 1
ATOM 688 O O . GLU A 1 90 ? 20.046 -16.721 17.008 1.00 37.28 90 GLU A O 1
ATOM 693 N N . GLU A 1 91 ? 19.616 -16.312 19.172 1.00 43.41 91 GLU A N 1
ATOM 694 C CA . GLU A 1 91 ? 20.952 -16.629 19.671 1.00 43.41 91 GLU A CA 1
ATOM 695 C C . GLU A 1 91 ? 21.069 -18.155 19.718 1.00 43.41 91 GLU A C 1
ATOM 697 O O . GLU A 1 91 ? 20.507 -18.814 20.593 1.00 43.41 91 GLU A O 1
ATOM 702 N N . SER A 1 92 ? 21.758 -18.722 18.730 1.00 40.44 92 SER A N 1
ATOM 703 C CA . SER A 1 92 ? 22.236 -20.099 18.771 1.00 40.44 92 SER A CA 1
ATOM 704 C C . SER A 1 92 ? 23.431 -20.185 19.722 1.00 40.44 92 SER A C 1
ATOM 706 O O . SER A 1 92 ? 24.395 -19.432 19.560 1.00 40.44 92 SER A O 1
ATOM 708 N N . SER A 1 93 ? 23.323 -21.085 20.703 1.00 46.94 93 SER A N 1
ATOM 709 C CA . SER A 1 93 ? 24.415 -21.555 21.570 1.00 46.94 93 SER A CA 1
ATOM 710 C C . SER A 1 93 ? 25.578 -22.168 20.797 1.00 46.94 93 SER A C 1
ATOM 712 O O . SER A 1 93 ? 25.346 -22.644 19.662 1.00 46.94 93 SER A O 1
#

Mean predicted aligned error: 8.72 Å

Sequence (93 aa):
MRALTWNGVNDLTVERVPDPQIINRQDAIVKVRLSSVCGSDLHLIGGYMPAMERGDVLGHEFLGDIAEVGSSRTAQESTGVVRKPRRRAEESS

Nearest PDB structures (foldseek):
  4cpd-assembly2_B  TM=9.577E-01  e=1.459E-05  Thermus sp. ATN1
  5yln-assembly2_C  TM=8.636E-01  e=8.322E-05  Streptococcus pneumoniae D39
  4a2c-assembly1_B  TM=8.868E-01  e=2.544E-03  Escherichia coli K-12
  7bu3-assembly1_B  TM=8.391E-01  e=2.386E-02  Escherichia coli
  2cf6-assembly1_A  TM=7.304E-01  e=8.277E-02  Arabidopsis thaliana

Solvent-accessible surface area (backbone atoms only — not comparable to full-atom values): 6118 Å² total; per-residue (Å²): 70,79,44,47,23,34,64,48,68,78,36,73,48,82,42,82,47,82,68,90,74,79,85,48,49,82,38,71,46,65,50,73,76,47,69,61,85,56,81,69,52,54,44,56,39,65,52,74,45,88,85,70,51,76,64,42,74,65,82,92,44,66,40,47,45,79,72,46,60,15,86,77,50,78,87,66,96,54,97,60,82,8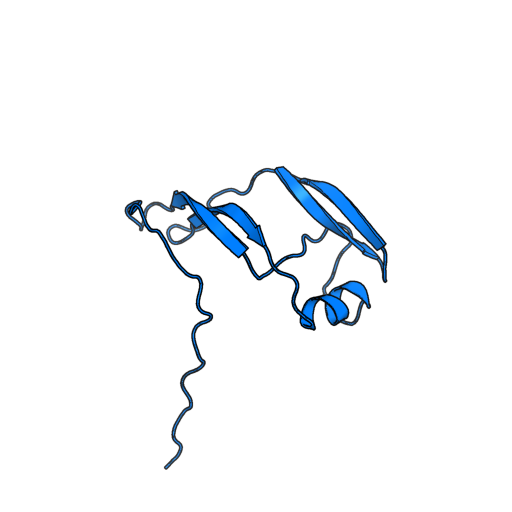3,69,79,81,74,78,80,77,80,82,76,131

Radius of gyration: 16.21 Å; Cα cont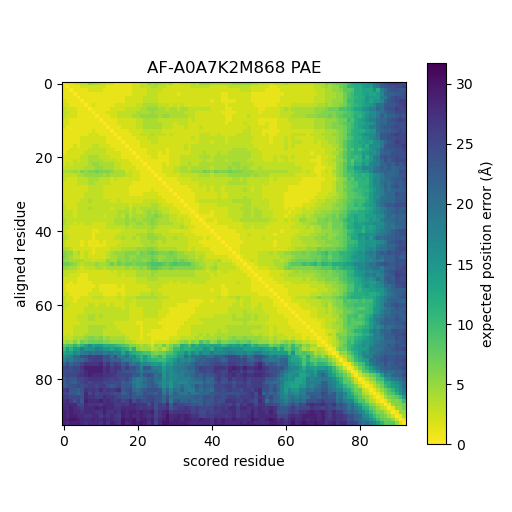acts (8 Å, |Δi|>4): 138; chains: 1; bounding box: 39×32×37 Å

pLDDT: mean 83.25, std 21.63, range [26.16, 97.56]

Foldseek 3Di:
DWFWWAADQQDIDTDDDDDDDDPDQADWDFPFDDFDDDPVVNCVNRCVDVPGDGGDGDGDGTAGFTPDHGNVDDRDRDNDDDDDPDPPDPPDD

Secondary structure (DSSP, 8-state):
-EEEEEEETTEEEEEE-PPP---STT-EEEEEEEE---TTHHHHHTT--TT--TTEEP---EEEEEEEE-TTS---------PPPPPPP----